Protein AF-A0A353PWZ3-F1 (afdb_monomer)

Nearest PDB structures (foldseek):
  3gj8-assembly1_B  TM=8.189E-01  e=8.602E-01  Rattus norvegicus
  3gj3-assembly1_B  TM=8.354E-01  e=1.290E+00  Rattus norvegicus
  7e62-assembly1_C  TM=7.583E-01  e=1.934E+00  Mus musculus
  6g5p-assembly2_B  TM=4.628E-01  e=3.318E+00  Homo sapiens
  1xwh-assembly1_A  TM=2.356E-01  e=6.090E+00  Homo sapiens

pLDDT: mean 79.21, std 15.17, range [41.5, 97.19]

Structure (mmCIF, N/CA/C/O backbone):
data_AF-A0A353PWZ3-F1
#
_entry.id   AF-A0A353PWZ3-F1
#
loop_
_atom_site.group_PDB
_atom_site.id
_atom_site.type_symbol
_atom_site.label_atom_id
_atom_site.label_alt_id
_atom_site.label_comp_id
_atom_site.label_asym_id
_atom_site.label_entity_id
_atom_site.label_seq_id
_atom_site.pdbx_PDB_ins_code
_atom_site.Cartn_x
_atom_site.Cartn_y
_atom_site.Cartn_z
_atom_site.occupancy
_atom_site.B_iso_or_equiv
_atom_site.auth_seq_id
_atom_site.auth_comp_id
_atom_site.auth_asym_id
_atom_site.auth_atom_id
_atom_site.pdbx_PDB_model_num
ATOM 1 N N . MET A 1 1 ? -3.052 -7.860 21.178 1.00 41.50 1 MET A N 1
ATOM 2 C CA . MET A 1 1 ? -4.261 -7.261 20.558 1.00 41.50 1 MET A CA 1
ATOM 3 C C . MET A 1 1 ? -4.072 -7.152 19.050 1.00 41.50 1 MET A C 1
ATOM 5 O O . MET A 1 1 ? -3.284 -6.326 18.606 1.00 41.50 1 MET A O 1
ATOM 9 N N . ASN A 1 2 ? -4.775 -7.974 18.265 1.00 50.09 2 ASN A N 1
ATOM 10 C CA . ASN A 1 2 ? -4.781 -7.877 16.801 1.00 50.09 2 ASN A CA 1
ATOM 11 C C . ASN A 1 2 ? -5.613 -6.658 16.373 1.00 50.09 2 ASN A C 1
ATOM 13 O O . ASN A 1 2 ? -6.843 -6.713 16.368 1.00 50.09 2 ASN A O 1
ATOM 17 N N . LYS A 1 3 ? -4.955 -5.536 16.051 1.00 57.34 3 LYS A N 1
ATOM 18 C CA . LYS A 1 3 ? -5.632 -4.367 15.472 1.00 57.34 3 LYS A CA 1
ATOM 19 C C . LYS A 1 3 ? -5.961 -4.687 14.015 1.00 57.34 3 LYS A C 1
ATOM 21 O O . LYS A 1 3 ? -5.081 -4.647 13.163 1.00 57.34 3 LYS A O 1
ATOM 26 N N . LYS A 1 4 ? -7.218 -5.038 13.739 1.00 65.19 4 LYS A N 1
ATOM 27 C CA . LYS A 1 4 ? -7.710 -5.190 12.363 1.00 65.19 4 LYS A CA 1
ATOM 28 C C . LYS A 1 4 ? -7.583 -3.838 11.635 1.00 65.19 4 LYS A C 1
ATOM 30 O O . LYS A 1 4 ? -7.912 -2.812 12.247 1.00 65.19 4 LYS A O 1
ATOM 35 N N . PRO A 1 5 ? -7.124 -3.806 10.372 1.00 68.44 5 PRO A N 1
ATOM 36 C CA . PRO A 1 5 ? -7.079 -2.570 9.599 1.00 68.44 5 PRO A CA 1
ATOM 37 C C . PRO A 1 5 ? -8.491 -1.977 9.486 1.00 68.44 5 PRO A C 1
ATOM 39 O O . PRO A 1 5 ? -9.473 -2.697 9.309 1.00 68.44 5 PRO A O 1
ATOM 42 N N . SER A 1 6 ? -8.601 -0.661 9.666 1.00 77.62 6 SER A N 1
ATOM 43 C CA . SER A 1 6 ? -9.868 0.072 9.555 1.00 77.62 6 SER A CA 1
ATOM 44 C C . SER A 1 6 ? -9.914 0.803 8.218 1.00 77.62 6 SER A C 1
ATOM 46 O O . SER A 1 6 ? -8.952 1.483 7.867 1.00 77.62 6 SER A O 1
ATOM 48 N N . PHE A 1 7 ? -11.023 0.670 7.493 1.00 81.69 7 PHE A N 1
ATOM 49 C CA . PHE A 1 7 ? -11.247 1.324 6.205 1.00 81.69 7 PHE A CA 1
ATOM 50 C C . PHE A 1 7 ? -12.211 2.495 6.391 1.00 81.69 7 PHE A C 1
ATOM 52 O O . PHE A 1 7 ? -13.102 2.440 7.240 1.00 81.69 7 PHE A O 1
ATOM 59 N N . PHE A 1 8 ? -12.026 3.559 5.613 1.00 86.62 8 PHE A N 1
ATOM 60 C CA . PHE A 1 8 ? -12.830 4.776 5.698 1.00 86.62 8 PHE A CA 1
ATOM 61 C C . PHE A 1 8 ? -13.274 5.205 4.303 1.00 86.62 8 PHE A C 1
ATOM 63 O O . PHE A 1 8 ? -12.526 5.068 3.335 1.00 86.62 8 PHE A O 1
ATOM 70 N N . CYS A 1 9 ? -14.495 5.725 4.200 1.00 87.38 9 CYS A N 1
ATOM 71 C CA . CYS A 1 9 ? -15.008 6.260 2.951 1.00 87.38 9 CYS A CA 1
ATOM 72 C C . CYS A 1 9 ? -14.280 7.557 2.577 1.00 87.38 9 CYS A C 1
ATOM 74 O O . CYS A 1 9 ? -14.239 8.495 3.366 1.00 87.38 9 CYS A O 1
ATOM 76 N N . GLU A 1 10 ? -13.789 7.648 1.342 1.00 84.31 10 GLU A N 1
ATOM 77 C CA . GLU A 1 10 ? -13.125 8.850 0.815 1.00 84.31 10 GLU A CA 1
ATOM 78 C C . GLU A 1 10 ? -14.048 10.072 0.691 1.00 84.31 10 GLU A C 1
ATOM 80 O O . GLU A 1 10 ? -13.572 11.202 0.705 1.00 84.31 10 GLU A O 1
ATOM 85 N N . ARG A 1 11 ? -15.366 9.859 0.559 1.00 86.75 11 ARG A N 1
ATOM 86 C CA . ARG A 1 11 ? -16.337 10.942 0.362 1.00 86.75 11 ARG A CA 1
ATOM 87 C C . ARG A 1 11 ? -16.823 11.524 1.688 1.00 86.75 11 ARG A C 1
ATOM 89 O O . ARG A 1 11 ? -16.918 12.736 1.807 1.00 86.75 11 ARG A O 1
ATOM 96 N N . CYS A 1 12 ? -17.178 10.674 2.652 1.00 90.44 12 CYS A N 1
ATOM 97 C CA . CYS A 1 12 ? -17.820 11.104 3.901 1.00 90.44 12 CYS A CA 1
ATOM 98 C C . CYS A 1 12 ? -17.007 10.805 5.168 1.00 90.44 12 CYS A C 1
ATOM 100 O O . CYS A 1 12 ? -17.434 11.169 6.257 1.00 90.44 12 CYS A O 1
ATOM 102 N N . GLY A 1 13 ? -15.870 10.111 5.066 1.00 87.31 13 GLY A N 1
ATOM 103 C CA . GLY A 1 13 ? -15.023 9.779 6.216 1.00 87.31 13 GLY A CA 1
ATOM 104 C C . GLY A 1 13 ? -15.582 8.695 7.144 1.00 87.31 13 GLY A C 1
ATOM 105 O O . GLY A 1 13 ? -14.924 8.329 8.114 1.00 87.31 13 GLY A O 1
ATOM 106 N N . THR A 1 14 ? -16.765 8.139 6.865 1.00 90.12 14 THR A N 1
ATOM 107 C CA . THR A 1 14 ? -17.362 7.077 7.688 1.00 90.12 14 THR A CA 1
ATOM 108 C C . THR A 1 14 ? -16.519 5.806 7.633 1.00 90.12 14 THR A C 1
ATOM 110 O O . THR A 1 14 ? -16.061 5.398 6.563 1.00 90.12 14 THR A O 1
ATOM 113 N N . LYS A 1 15 ? -16.341 5.150 8.784 1.00 88.06 15 LYS A N 1
ATOM 114 C CA . LYS A 1 15 ? -15.689 3.842 8.868 1.00 88.06 15 LYS A CA 1
ATOM 115 C C . LYS A 1 15 ? -16.533 2.785 8.152 1.00 88.06 15 LYS A C 1
ATOM 117 O O . LYS A 1 15 ? -17.727 2.672 8.408 1.00 88.06 15 LYS A O 1
ATOM 122 N N . VAL A 1 16 ? -15.906 2.007 7.282 1.00 88.38 16 VAL A N 1
ATOM 123 C CA . VAL A 1 16 ? -16.543 0.943 6.496 1.00 88.38 16 VAL A CA 1
ATOM 124 C C . VAL A 1 16 ? -15.830 -0.389 6.710 1.00 88.38 16 VAL A C 1
ATOM 126 O O . VAL A 1 16 ? -14.658 -0.432 7.098 1.00 88.38 16 VAL A O 1
ATOM 129 N N . ALA A 1 17 ? -16.548 -1.490 6.496 1.00 82.94 17 ALA A N 1
ATOM 130 C CA . ALA A 1 17 ? -15.963 -2.823 6.517 1.00 82.94 17 ALA A CA 1
ATOM 131 C C . ALA A 1 17 ? -15.130 -3.076 5.248 1.00 82.94 17 ALA A C 1
ATOM 133 O O . ALA A 1 17 ? -15.390 -2.501 4.195 1.00 82.94 17 ALA A O 1
ATOM 134 N N . GLN A 1 18 ? -14.144 -3.974 5.330 1.00 77.00 18 GLN A N 1
ATOM 135 C CA . GLN A 1 18 ? -13.264 -4.310 4.199 1.00 77.00 18 GLN A CA 1
ATOM 136 C C . GLN A 1 18 ? -14.011 -4.929 3.004 1.00 77.00 18 GLN A C 1
ATOM 138 O O . GLN A 1 18 ? -13.590 -4.770 1.859 1.00 77.00 18 GLN A O 1
ATOM 143 N N . ASN A 1 19 ? -15.107 -5.637 3.285 1.00 76.56 19 ASN A N 1
ATOM 144 C CA . ASN A 1 19 ? -15.897 -6.366 2.291 1.00 76.56 19 ASN A CA 1
ATOM 145 C C . ASN A 1 19 ? -17.093 -5.557 1.770 1.00 76.56 19 ASN A C 1
ATOM 147 O O . ASN A 1 19 ? -17.853 -6.056 0.941 1.00 76.56 19 ASN A O 1
ATOM 151 N N . GLU A 1 20 ? -17.280 -4.331 2.259 1.00 82.75 20 GLU A N 1
ATOM 152 C CA . GLU A 1 20 ? -18.381 -3.480 1.830 1.00 82.75 20 GLU A CA 1
ATOM 153 C C . GLU A 1 20 ? -18.114 -2.975 0.406 1.00 82.75 20 GLU A C 1
ATOM 155 O O . GLU A 1 20 ? -17.050 -2.424 0.129 1.00 82.75 20 GLU A O 1
ATOM 160 N N . LYS A 1 21 ? -19.071 -3.148 -0.511 1.00 85.00 21 LYS A N 1
ATOM 161 C CA . LYS A 1 21 ? -18.930 -2.686 -1.909 1.00 85.00 21 LYS A CA 1
ATOM 162 C C . LYS A 1 21 ? -19.264 -1.204 -2.079 1.00 85.00 21 LYS A C 1
ATOM 164 O O . LYS A 1 21 ? -18.809 -0.566 -3.027 1.00 85.00 21 LYS A O 1
ATOM 169 N N . ALA A 1 22 ? -20.067 -0.661 -1.171 1.00 88.62 22 ALA A N 1
ATOM 170 C CA . ALA A 1 22 ? -20.491 0.727 -1.182 1.00 88.62 22 ALA A CA 1
ATOM 171 C C . ALA A 1 22 ? -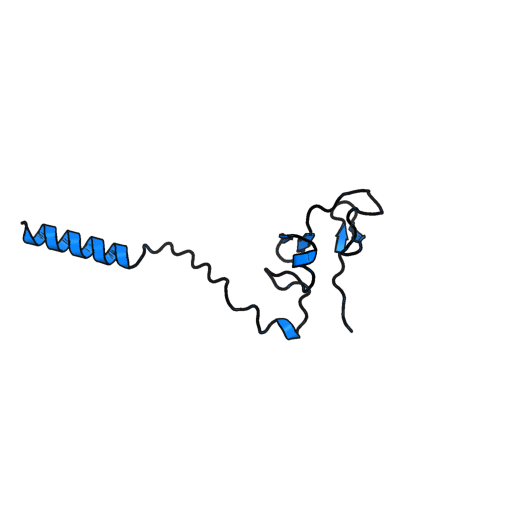20.586 1.269 0.242 1.00 88.62 22 ALA A C 1
ATOM 173 O O . ALA A 1 22 ? -20.841 0.535 1.191 1.00 88.62 22 ALA A O 1
ATOM 174 N N . CYS A 1 23 ? -20.388 2.572 0.406 1.00 90.50 23 CYS A N 1
ATOM 175 C CA . CYS A 1 23 ? -20.539 3.207 1.702 1.00 90.50 23 CYS A CA 1
ATOM 176 C C . CYS A 1 23 ? -22.018 3.197 2.135 1.00 90.50 23 CYS A C 1
ATOM 178 O O . CYS A 1 23 ? -22.836 3.796 1.431 1.00 90.50 23 CYS A O 1
ATOM 180 N N . PRO A 1 24 ? -22.363 2.641 3.313 1.00 89.62 24 PRO A N 1
ATOM 181 C CA . PRO A 1 24 ? -23.744 2.614 3.800 1.00 89.62 24 PRO A CA 1
ATOM 182 C C . PRO A 1 24 ? -24.284 4.009 4.148 1.00 89.62 24 PRO A C 1
ATOM 184 O O . PRO A 1 24 ? -25.488 4.193 4.249 1.00 89.62 24 PRO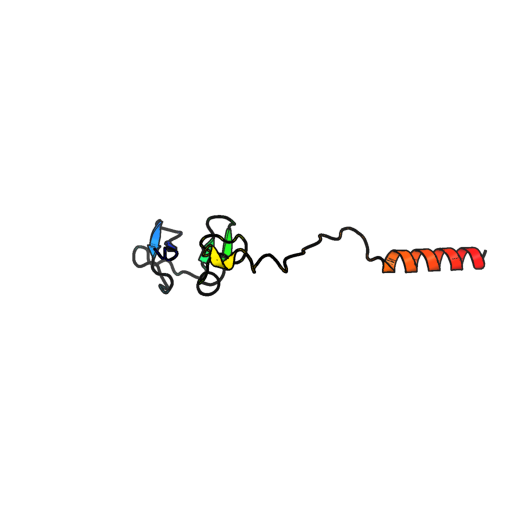 A O 1
ATOM 187 N N . HIS A 1 25 ? -23.404 5.002 4.319 1.00 92.44 25 HIS A N 1
ATOM 188 C CA . HIS A 1 25 ? -23.791 6.358 4.705 1.00 92.44 25 HIS A CA 1
ATOM 189 C C . HIS A 1 25 ? -23.986 7.309 3.513 1.00 92.44 25 HIS A C 1
ATOM 191 O O . HIS A 1 25 ? -24.793 8.227 3.584 1.00 92.44 25 HIS A O 1
ATOM 197 N N . CYS A 1 26 ? -23.229 7.148 2.422 1.00 92.62 26 CYS A N 1
ATOM 198 C CA . CYS A 1 26 ? -23.276 8.083 1.285 1.00 92.62 26 CYS A CA 1
ATOM 199 C C . CYS A 1 26 ? -23.480 7.423 -0.087 1.00 92.62 26 CYS A C 1
ATOM 201 O O . CYS A 1 26 ? -23.458 8.119 -1.103 1.00 92.62 26 CYS A O 1
ATOM 203 N N . GLY A 1 27 ? -23.605 6.092 -0.142 1.00 89.56 27 GLY A N 1
ATOM 204 C CA . GLY A 1 27 ? -23.854 5.333 -1.373 1.00 89.56 27 GLY A CA 1
ATOM 205 C C . GLY A 1 27 ? -22.691 5.299 -2.372 1.00 89.56 27 GLY A C 1
ATOM 206 O O . GLY A 1 27 ? -22.849 4.807 -3.485 1.00 89.56 27 GLY A O 1
ATOM 207 N N . ARG A 1 28 ? -21.511 5.826 -2.017 1.00 87.69 28 ARG A N 1
ATOM 208 C CA . ARG A 1 28 ? -20.317 5.794 -2.878 1.00 87.69 28 ARG A CA 1
ATOM 209 C C . ARG A 1 28 ? -19.839 4.350 -3.046 1.00 87.69 28 ARG A C 1
ATOM 211 O O . ARG A 1 28 ? -19.550 3.699 -2.046 1.00 87.69 28 ARG A O 1
ATOM 218 N N . TYR A 1 29 ? -19.694 3.891 -4.285 1.00 87.38 29 TYR A N 1
ATOM 219 C CA . TYR A 1 29 ? -19.088 2.596 -4.597 1.00 87.38 29 TYR A CA 1
ATOM 220 C C . TYR A 1 29 ? -17.567 2.640 -4.441 1.00 87.38 29 TYR A C 1
ATOM 222 O O . TYR A 1 29 ? -16.921 3.601 -4.865 1.00 87.38 29 TYR A O 1
ATOM 230 N N . PHE A 1 30 ? -16.996 1.592 -3.852 1.00 83.19 30 PHE A N 1
ATOM 231 C CA . PHE A 1 30 ? -15.552 1.438 -3.727 1.00 83.19 30 PHE A CA 1
ATOM 232 C C . PHE A 1 30 ? -15.020 0.640 -4.916 1.00 83.19 30 PHE A C 1
ATOM 234 O O . PHE A 1 30 ? -15.208 -0.569 -4.994 1.00 83.19 30 PHE A O 1
ATOM 241 N N . ALA A 1 31 ? -14.347 1.322 -5.844 1.00 77.06 31 ALA A N 1
ATOM 242 C CA . ALA A 1 31 ? -13.622 0.659 -6.931 1.00 77.06 31 ALA A CA 1
ATOM 243 C C . ALA A 1 31 ? -12.244 0.144 -6.476 1.00 77.06 31 ALA A C 1
ATOM 245 O O . ALA A 1 31 ? -11.717 -0.810 -7.037 1.00 77.06 31 ALA A O 1
ATOM 246 N N . SER A 1 32 ? -11.655 0.780 -5.460 1.00 80.88 32 SER A N 1
ATOM 247 C CA . SER A 1 32 ? -10.301 0.488 -4.986 1.00 80.88 32 SER A CA 1
ATOM 248 C C . SER A 1 32 ? -10.055 1.072 -3.595 1.00 80.88 32 SER A C 1
ATOM 250 O O . SER A 1 32 ? -10.649 2.087 -3.227 1.00 80.88 32 SER A O 1
ATOM 252 N N . VAL A 1 33 ? -9.132 0.475 -2.846 1.00 85.00 33 VAL A N 1
ATOM 253 C CA . VAL A 1 33 ? -8.634 0.967 -1.558 1.00 85.00 33 VAL A CA 1
ATOM 254 C C . VAL A 1 33 ? -7.396 1.829 -1.782 1.00 85.00 33 VAL A C 1
ATOM 256 O O . VAL A 1 33 ? -6.489 1.434 -2.513 1.00 85.00 33 VAL A O 1
ATOM 259 N N . LYS A 1 34 ? -7.324 2.980 -1.102 1.00 86.56 34 LYS A N 1
ATOM 260 C CA . LYS A 1 34 ? -6.160 3.875 -1.111 1.00 86.56 34 LYS A CA 1
ATOM 261 C C . LYS A 1 34 ? -5.439 3.873 0.238 1.00 86.56 34 LYS A C 1
ATOM 263 O O . LYS A 1 34 ? -6.050 4.084 1.283 1.00 86.56 34 LYS A O 1
ATOM 268 N N . CYS A 1 35 ? -4.123 3.671 0.218 1.00 87.19 35 CYS A N 1
ATOM 269 C CA . CYS A 1 35 ? -3.266 3.745 1.397 1.00 87.19 35 CYS A CA 1
ATOM 270 C C . CYS A 1 35 ? -3.096 5.201 1.873 1.00 87.19 35 CYS A C 1
ATOM 272 O O . CYS A 1 35 ? -2.627 6.021 1.081 1.00 87.19 35 CYS A O 1
ATOM 274 N N . PRO A 1 36 ? -3.347 5.521 3.157 1.00 84.19 36 PRO A N 1
ATOM 275 C CA . PRO A 1 36 ? -3.184 6.880 3.680 1.00 84.19 36 PRO A CA 1
ATOM 276 C C . PRO A 1 36 ? -1.718 7.302 3.881 1.00 84.19 36 PRO A C 1
ATOM 278 O O . PRO A 1 36 ? -1.443 8.492 3.961 1.00 84.19 36 PRO A O 1
ATOM 281 N N . SER A 1 37 ? -0.765 6.362 3.961 1.00 86.69 37 SER A N 1
ATOM 282 C CA . SER A 1 37 ? 0.658 6.698 4.156 1.00 86.69 37 SER A CA 1
ATOM 283 C C . SER A 1 37 ? 1.437 6.922 2.863 1.00 86.69 37 SER A C 1
ATOM 285 O O . SER A 1 37 ? 2.356 7.730 2.851 1.00 86.69 37 SER A O 1
ATOM 287 N N . CYS A 1 38 ? 1.128 6.195 1.784 1.00 89.12 38 CYS A N 1
ATOM 288 C CA . CYS A 1 38 ? 1.912 6.256 0.540 1.00 89.12 38 CYS A CA 1
ATOM 289 C C . CYS A 1 38 ? 1.077 6.470 -0.727 1.00 89.12 38 CYS A C 1
ATOM 291 O O . CYS A 1 38 ? 1.611 6.374 -1.835 1.00 89.12 38 CYS A O 1
ATOM 293 N N . ASN A 1 39 ? -0.230 6.708 -0.576 1.00 88.69 39 ASN A N 1
ATOM 294 C CA . ASN A 1 39 ? -1.183 6.917 -1.666 1.00 88.69 39 ASN A CA 1
ATOM 295 C C . ASN A 1 39 ? -1.273 5.770 -2.687 1.00 88.69 39 ASN A C 1
ATOM 297 O O . ASN A 1 39 ? -1.800 5.973 -3.776 1.00 88.69 39 ASN A O 1
ATOM 301 N N . PHE A 1 40 ? -0.779 4.573 -2.355 1.00 88.94 40 PHE A N 1
ATOM 302 C CA . PHE A 1 40 ? -0.951 3.388 -3.192 1.00 88.94 40 PHE A CA 1
ATOM 303 C C . PHE A 1 40 ? -2.430 3.007 -3.283 1.00 88.94 40 PHE A C 1
ATOM 305 O O . PHE A 1 40 ? -3.092 2.917 -2.249 1.00 88.94 40 PHE A O 1
ATOM 312 N N . THR A 1 41 ? -2.915 2.757 -4.496 1.00 88.81 41 THR A N 1
ATOM 313 C CA . THR A 1 41 ? -4.295 2.347 -4.772 1.00 88.81 41 THR A CA 1
ATOM 314 C C . THR A 1 41 ? -4.296 0.910 -5.291 1.00 88.81 41 THR A C 1
ATOM 316 O O . THR A 1 41 ? -3.524 0.603 -6.196 1.00 88.81 41 THR A O 1
ATOM 319 N N . GLY A 1 42 ? -5.136 0.042 -4.728 1.00 86.56 42 GLY A N 1
ATOM 320 C CA . GLY A 1 42 ? -5.240 -1.375 -5.106 1.00 86.56 42 GLY A CA 1
ATOM 321 C C . GLY A 1 42 ? -6.585 -1.988 -4.710 1.00 86.56 42 GLY A C 1
ATOM 322 O O . GLY A 1 42 ? -7.467 -1.281 -4.217 1.00 86.56 42 GLY A O 1
ATOM 323 N N . GLU A 1 43 ? -6.764 -3.291 -4.909 1.00 84.56 43 GLU A N 1
ATOM 324 C CA . GLU A 1 43 ? -7.993 -3.983 -4.505 1.00 84.56 43 GLU A CA 1
ATOM 325 C C . GLU A 1 43 ? -8.021 -4.240 -2.995 1.00 84.56 43 GLU A C 1
ATOM 327 O O . GLU A 1 43 ? -6.982 -4.387 -2.355 1.00 84.56 43 GLU A O 1
ATOM 332 N N . SER A 1 44 ? -9.208 -4.404 -2.399 1.00 80.12 44 SER A N 1
ATOM 333 C CA . SER A 1 44 ? -9.346 -4.728 -0.966 1.00 80.12 44 SER A CA 1
ATOM 334 C C . SER A 1 44 ? -8.565 -5.982 -0.534 1.00 80.12 44 SER A C 1
ATOM 336 O O . SER A 1 44 ? -8.187 -6.093 0.636 1.00 80.12 44 SER A O 1
ATOM 338 N N . LYS A 1 45 ? -8.305 -6.908 -1.471 1.00 80.81 45 LYS A N 1
ATOM 339 C CA . LYS A 1 45 ? -7.523 -8.140 -1.268 1.00 80.81 45 LYS A CA 1
ATOM 340 C C . LYS A 1 45 ? -6.035 -7.865 -1.041 1.00 80.81 45 LYS A C 1
ATOM 342 O O . LYS A 1 45 ? -5.428 -8.506 -0.180 1.00 80.81 45 LYS A O 1
ATOM 347 N N . ASP A 1 46 ? -5.479 -6.870 -1.732 1.00 82.88 46 ASP A N 1
ATOM 348 C CA . ASP A 1 46 ? -4.067 -6.483 -1.619 1.00 82.88 46 ASP A CA 1
ATOM 349 C C . ASP A 1 46 ? -3.741 -5.912 -0.232 1.00 82.88 46 ASP A C 1
ATOM 351 O O . ASP A 1 46 ? -2.599 -5.950 0.217 1.00 82.88 46 ASP A O 1
ATOM 355 N N . PHE A 1 47 ? -4.762 -5.409 0.470 1.00 82.06 47 PHE A N 1
ATOM 356 C CA . PHE A 1 47 ? -4.654 -4.800 1.796 1.00 82.06 47 PHE A CA 1
ATOM 357 C C . PHE A 1 47 ? -5.057 -5.736 2.947 1.00 82.06 47 PHE A C 1
ATOM 359 O O . PHE A 1 47 ? -5.192 -5.278 4.081 1.00 82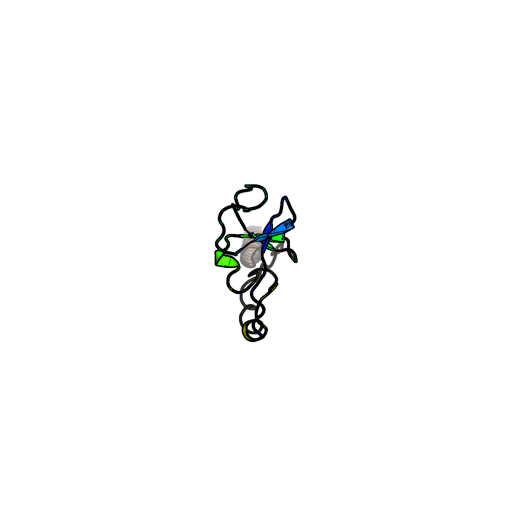.06 47 PHE A O 1
ATOM 366 N N . THR A 1 48 ? -5.241 -7.038 2.699 1.00 79.75 48 THR A N 1
ATOM 367 C CA . THR A 1 48 ? -5.587 -8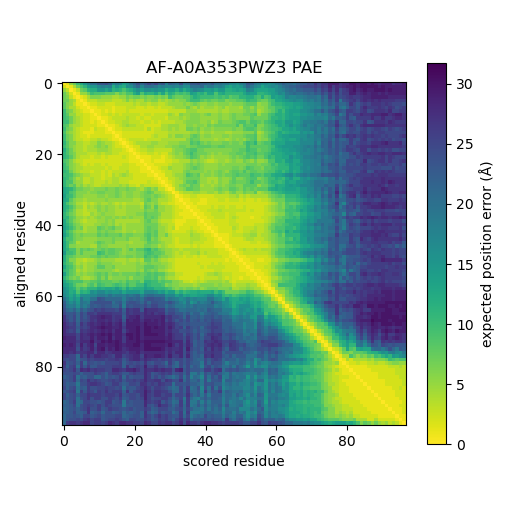.027 3.747 1.00 79.75 48 THR A CA 1
ATOM 368 C C . THR A 1 48 ? -4.564 -8.077 4.879 1.00 79.75 48 THR A C 1
ATOM 370 O O . THR A 1 48 ? -4.944 -8.192 6.043 1.00 79.75 48 THR A O 1
ATOM 373 N N . GLN A 1 49 ? -3.277 -7.950 4.549 1.00 79.00 49 GLN A N 1
ATOM 374 C CA . GLN A 1 49 ? -2.188 -7.954 5.528 1.00 79.00 49 GLN A CA 1
ATOM 375 C C . GLN A 1 49 ? -1.693 -6.551 5.891 1.00 79.00 49 GLN A C 1
ATOM 377 O O . GLN A 1 49 ? -1.016 -6.409 6.899 1.00 79.00 49 GLN A O 1
ATOM 382 N N . GLY A 1 50 ? -2.017 -5.529 5.098 1.00 82.75 50 GLY A N 1
ATOM 383 C CA . GLY A 1 50 ? -1.435 -4.187 5.160 1.00 82.75 50 GLY A CA 1
ATOM 384 C C . GLY A 1 50 ? -1.045 -3.699 3.763 1.00 82.75 50 GLY A C 1
ATOM 385 O O . GLY A 1 50 ? -1.248 -4.396 2.777 1.00 82.75 50 GLY A O 1
ATOM 386 N N . CYS A 1 51 ? -0.505 -2.487 3.645 1.00 87.25 51 CYS A N 1
ATOM 387 C CA . CYS A 1 51 ? -0.113 -1.935 2.350 1.00 87.25 51 CYS A CA 1
ATOM 388 C C . CYS A 1 51 ? 1.166 -2.615 1.821 1.00 87.25 51 CYS A C 1
ATOM 390 O O . CYS A 1 51 ? 2.210 -2.480 2.467 1.00 87.25 51 CYS A O 1
ATOM 392 N N . PRO A 1 52 ? 1.151 -3.230 0.621 1.00 85.69 52 PRO A N 1
ATOM 393 C CA . PRO A 1 52 ? 2.314 -3.930 0.063 1.00 85.69 52 PRO A CA 1
ATOM 394 C C . PRO A 1 52 ? 3.446 -2.987 -0.373 1.00 85.69 52 PRO A C 1
ATOM 396 O O . PRO A 1 52 ? 4.564 -3.427 -0.617 1.00 85.69 52 PRO A O 1
ATOM 399 N N . ARG A 1 53 ? 3.172 -1.680 -0.489 1.00 86.69 53 ARG A N 1
ATOM 400 C CA . ARG A 1 53 ? 4.145 -0.689 -0.966 1.00 86.69 53 ARG A CA 1
ATOM 401 C C . ARG A 1 53 ? 4.968 -0.062 0.156 1.00 86.69 53 ARG A C 1
ATOM 403 O O . ARG A 1 53 ? 6.169 0.116 0.000 1.00 86.69 53 ARG A O 1
ATOM 410 N N . CYS A 1 54 ? 4.321 0.323 1.257 1.00 87.25 54 CYS A N 1
ATOM 411 C CA . CYS A 1 54 ? 4.972 1.048 2.357 1.00 87.25 54 CYS A CA 1
ATOM 412 C C . CYS A 1 54 ? 4.881 0.340 3.711 1.00 87.25 54 CYS A C 1
ATOM 414 O O . CYS A 1 54 ? 5.430 0.829 4.693 1.00 87.25 54 CYS A O 1
ATOM 416 N N . GLY A 1 55 ? 4.142 -0.765 3.794 1.00 84.38 55 GLY A N 1
ATOM 417 C CA . GLY A 1 55 ? 3.963 -1.520 5.026 1.00 84.38 55 GLY A CA 1
ATOM 418 C C . GLY A 1 55 ? 3.026 -0.897 6.059 1.00 84.38 55 GLY A C 1
ATOM 419 O O . GLY A 1 55 ? 3.066 -1.266 7.232 1.00 84.38 55 GLY A O 1
ATOM 420 N N . TYR A 1 56 ? 2.167 0.040 5.648 1.00 85.50 56 TYR A N 1
ATOM 421 C CA . TYR A 1 56 ? 1.118 0.576 6.517 1.00 85.50 56 TYR A CA 1
ATOM 422 C C . TYR A 1 56 ? 0.183 -0.547 6.987 1.00 85.50 56 TYR A C 1
ATOM 424 O O . TYR A 1 56 ? -0.327 -1.300 6.162 1.00 85.50 56 TYR A O 1
ATOM 432 N N . ALA A 1 57 ? -0.058 -0.634 8.296 1.00 82.38 57 ALA A N 1
ATOM 433 C CA . ALA A 1 57 ? -0.885 -1.661 8.940 1.00 82.38 57 ALA A CA 1
ATOM 434 C C . ALA A 1 57 ? -0.404 -3.126 8.790 1.00 82.38 57 ALA A C 1
ATOM 436 O O . ALA A 1 57 ? -1.180 -4.028 9.097 1.00 82.38 57 ALA A O 1
ATOM 437 N N . LEU A 1 58 ? 0.855 -3.377 8.393 1.00 82.00 58 LEU A N 1
ATOM 438 C CA . LEU A 1 58 ? 1.443 -4.722 8.472 1.00 82.00 58 LEU A CA 1
ATOM 439 C C . LEU A 1 58 ? 1.671 -5.141 9.940 1.00 82.00 58 LEU A C 1
ATOM 441 O O . LEU A 1 58 ? 2.084 -4.316 10.761 1.00 82.00 58 LEU A O 1
ATOM 445 N N . PRO A 1 59 ? 1.459 -6.418 10.306 1.00 69.19 59 PRO A N 1
ATOM 446 C CA . PRO A 1 59 ? 1.861 -6.933 11.611 1.00 69.19 59 PRO A CA 1
ATOM 447 C C . PRO A 1 59 ? 3.394 -7.027 11.722 1.00 69.19 59 PRO A C 1
ATOM 449 O O . PRO A 1 59 ? 4.070 -7.426 10.772 1.00 69.19 59 PRO A O 1
ATOM 452 N N . LYS A 1 60 ? 3.945 -6.682 12.902 1.00 62.81 60 LYS A N 1
ATOM 453 C CA . LYS A 1 60 ? 5.400 -6.601 13.179 1.00 62.81 60 LYS A CA 1
ATOM 454 C C . LYS A 1 60 ? 6.195 -7.853 12.768 1.00 62.81 60 LYS A C 1
ATOM 456 O O . LYS A 1 60 ? 7.311 -7.717 12.280 1.00 62.81 60 LYS A O 1
ATOM 461 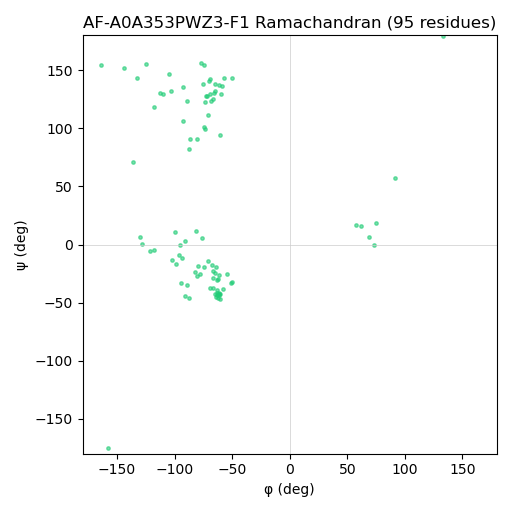N N . GLU A 1 61 ? 5.588 -9.033 12.856 1.00 62.25 61 GLU A N 1
ATOM 462 C CA . GLU A 1 61 ? 6.173 -10.322 12.447 1.00 62.25 61 GLU A CA 1
ATOM 463 C C . GLU A 1 61 ? 6.518 -10.396 10.941 1.00 62.25 61 GLU A C 1
ATOM 465 O O . GLU A 1 61 ? 7.422 -11.120 10.533 1.00 62.25 61 GLU A O 1
ATOM 470 N N . THR A 1 62 ? 5.836 -9.623 10.085 1.00 55.25 62 THR A N 1
ATOM 471 C CA . THR A 1 62 ? 5.975 -9.720 8.613 1.00 55.25 62 THR A CA 1
ATOM 472 C C . THR A 1 62 ? 7.017 -8.747 8.039 1.00 55.25 62 THR A C 1
ATOM 474 O O . THR A 1 62 ? 7.441 -8.897 6.890 1.00 55.25 62 THR A O 1
ATOM 477 N N . TYR A 1 63 ? 7.508 -7.782 8.831 1.00 53.38 63 TYR A N 1
ATOM 478 C CA . TYR A 1 63 ? 8.465 -6.759 8.368 1.00 53.38 63 TYR A CA 1
ATOM 479 C C . TYR A 1 63 ? 9.821 -7.336 7.933 1.00 53.38 63 TYR A C 1
ATOM 481 O O . TYR A 1 63 ? 10.545 -6.685 7.182 1.00 53.38 63 TYR A O 1
ATOM 489 N N . SER A 1 64 ? 10.162 -8.558 8.355 1.00 53.25 64 SER A N 1
ATOM 490 C CA . SER A 1 64 ? 11.448 -9.178 8.016 1.00 53.25 64 SER A CA 1
ATOM 491 C C . SER A 1 64 ? 11.499 -9.740 6.583 1.00 53.25 64 SER A C 1
ATOM 493 O O . SER A 1 64 ? 12.568 -9.792 5.980 1.00 53.25 64 SER A O 1
ATOM 495 N N . LYS A 1 65 ? 10.356 -10.105 5.971 1.00 49.00 65 LYS A N 1
ATOM 496 C CA . LYS A 1 65 ? 10.345 -10.819 4.673 1.00 49.00 65 LYS A CA 1
ATOM 497 C C . LYS A 1 65 ? 10.018 -9.994 3.425 1.00 49.00 65 LYS A C 1
ATOM 499 O O . LYS A 1 65 ? 10.268 -10.485 2.330 1.00 49.00 65 LYS A O 1
ATOM 504 N N . GLN A 1 66 ? 9.508 -8.767 3.535 1.00 55.12 66 GLN A N 1
ATOM 505 C CA . GLN A 1 66 ? 9.119 -7.969 2.353 1.00 55.12 66 GLN A CA 1
ATOM 506 C C . GLN A 1 66 ? 10.230 -7.064 1.790 1.00 55.12 66 GLN A C 1
ATOM 508 O O . GLN A 1 66 ? 10.016 -6.351 0.813 1.00 55.12 66 GLN A O 1
ATOM 513 N N . LYS A 1 67 ? 11.447 -7.107 2.349 1.00 48.50 67 LYS A N 1
ATOM 514 C CA . LYS A 1 67 ? 12.582 -6.297 1.869 1.00 48.50 67 LYS A CA 1
ATOM 515 C C . LYS A 1 67 ? 13.320 -6.875 0.652 1.00 48.50 67 LYS A C 1
ATOM 517 O O . LYS A 1 67 ? 14.396 -6.389 0.311 1.00 48.50 67 LYS A O 1
ATOM 522 N N . THR A 1 68 ? 12.784 -7.888 -0.026 1.00 50.47 68 THR A N 1
ATOM 523 C CA . THR A 1 68 ? 13.385 -8.440 -1.247 1.00 50.47 68 THR A CA 1
ATOM 524 C C . THR A 1 68 ? 12.441 -8.277 -2.435 1.00 50.47 68 THR A C 1
ATOM 526 O O . THR A 1 68 ? 11.364 -8.855 -2.480 1.00 50.47 68 THR A O 1
ATOM 529 N N . LYS A 1 69 ? 12.915 -7.519 -3.433 1.00 47.31 69 LYS A N 1
ATOM 530 C CA . LYS A 1 69 ? 12.305 -7.232 -4.747 1.00 47.31 69 LYS A CA 1
ATOM 531 C C . LYS A 1 69 ? 11.423 -5.982 -4.849 1.00 47.31 69 LYS A C 1
ATOM 533 O O . LYS A 1 69 ? 10.328 -6.017 -5.389 1.00 47.31 69 LYS A O 1
ATOM 538 N N . ASN A 1 70 ? 11.994 -4.828 -4.520 1.00 46.56 70 ASN A N 1
ATOM 539 C CA . ASN A 1 70 ? 11.845 -3.696 -5.437 1.00 46.56 70 ASN A CA 1
ATOM 540 C C . ASN A 1 70 ? 13.186 -2.973 -5.591 1.00 46.56 70 ASN A C 1
ATOM 542 O O . ASN A 1 70 ? 13.412 -1.892 -5.056 1.00 46.56 70 ASN A O 1
ATOM 546 N N . LYS A 1 71 ? 14.121 -3.632 -6.285 1.00 44.12 71 LYS A N 1
ATOM 547 C CA . LYS A 1 71 ? 15.216 -2.917 -6.933 1.00 44.12 71 LYS A CA 1
ATOM 548 C C . LYS A 1 71 ? 14.623 -2.373 -8.230 1.00 44.12 71 LYS A C 1
ATOM 550 O O . LYS A 1 71 ? 14.639 -3.071 -9.233 1.00 44.12 71 LYS A O 1
ATOM 555 N N . ASN A 1 72 ? 14.087 -1.160 -8.191 1.00 53.75 72 ASN A N 1
ATOM 556 C CA . ASN A 1 72 ? 14.112 -0.305 -9.369 1.00 53.75 72 ASN A CA 1
ATOM 557 C C . ASN A 1 72 ? 15.455 0.430 -9.320 1.00 53.75 72 ASN A C 1
ATOM 559 O O . ASN A 1 72 ? 15.528 1.484 -8.681 1.00 53.75 72 ASN A O 1
ATOM 563 N N . PRO A 1 73 ? 16.542 -0.088 -9.924 1.00 50.16 73 PRO A N 1
ATOM 564 C CA . PRO A 1 73 ? 17.594 0.814 -10.326 1.00 50.16 73 PRO A CA 1
ATOM 565 C C . PRO A 1 73 ? 17.011 1.600 -11.500 1.00 50.16 73 PRO A C 1
ATOM 567 O O . PRO A 1 73 ? 16.752 1.048 -12.565 1.00 50.16 73 PRO A O 1
ATOM 570 N N . ARG A 1 74 ? 16.762 2.893 -11.302 1.00 53.50 74 ARG A N 1
ATOM 571 C CA . ARG A 1 74 ? 16.803 3.817 -12.433 1.00 53.50 74 ARG A CA 1
ATOM 572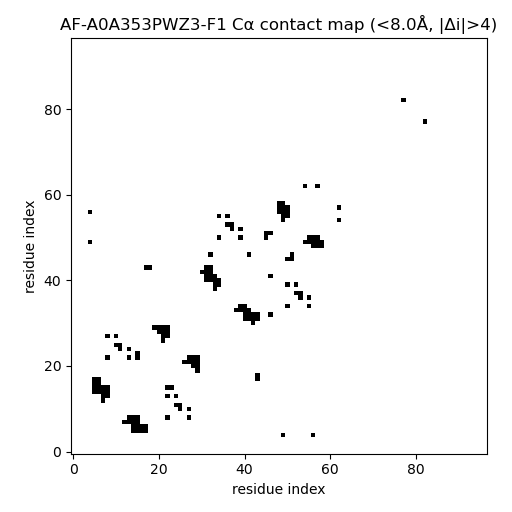 C C . ARG A 1 74 ? 18.225 3.731 -12.978 1.00 53.50 74 ARG A C 1
ATOM 574 O O . ARG A 1 74 ? 19.147 4.298 -12.404 1.00 53.50 74 ARG A O 1
ATOM 581 N N . SER A 1 75 ? 18.418 2.876 -13.971 1.00 50.97 75 SER A N 1
ATOM 582 C CA . SER A 1 75 ? 19.667 2.730 -14.694 1.00 50.97 75 SER A CA 1
ATOM 583 C C . SER A 1 75 ? 19.646 3.734 -15.836 1.00 50.97 75 SER A C 1
ATOM 585 O O . SER A 1 75 ? 19.325 3.386 -16.967 1.00 50.97 75 SER A O 1
ATOM 587 N N . ASP A 1 76 ? 19.994 4.977 -15.515 1.00 60.94 76 ASP A N 1
ATOM 588 C CA . ASP A 1 76 ? 20.401 5.975 -16.511 1.00 60.94 76 ASP A CA 1
ATOM 589 C C . ASP A 1 76 ? 21.845 5.711 -17.008 1.00 60.94 76 ASP A C 1
ATOM 591 O O . ASP A 1 76 ? 22.404 6.478 -17.784 1.00 60.94 76 ASP A O 1
ATOM 595 N N . ALA A 1 77 ? 22.460 4.598 -16.587 1.00 71.50 77 ALA A N 1
ATOM 596 C CA . ALA A 1 77 ? 23.674 4.058 -17.184 1.00 71.50 77 ALA A CA 1
ATOM 597 C C . ALA A 1 77 ? 23.300 3.098 -18.320 1.00 71.50 77 ALA A C 1
ATOM 599 O O . ALA A 1 77 ? 22.566 2.128 -18.099 1.00 71.50 77 ALA A O 1
ATOM 600 N N . LEU A 1 78 ? 23.813 3.361 -19.527 1.00 75.94 78 LEU A N 1
ATOM 601 C CA . LEU A 1 78 ? 23.643 2.452 -20.656 1.00 75.94 78 LEU A CA 1
ATOM 602 C C . LEU A 1 78 ? 24.188 1.060 -20.285 1.00 75.94 78 LEU A C 1
ATOM 604 O O . LEU A 1 78 ? 25.192 0.967 -19.571 1.00 75.94 78 LEU A O 1
ATOM 608 N N . PRO A 1 79 ? 23.540 -0.029 -20.739 1.00 83.00 79 PRO A N 1
ATOM 609 C CA . PRO A 1 79 ? 23.972 -1.386 -20.434 1.00 83.00 79 PRO A CA 1
ATOM 610 C C . PRO A 1 79 ? 25.461 -1.590 -20.715 1.00 83.00 79 PRO A C 1
ATOM 612 O O . PRO A 1 79 ? 25.974 -1.107 -21.722 1.00 83.00 79 PRO A O 1
ATOM 615 N N . PHE A 1 80 ? 26.140 -2.374 -19.873 1.00 84.25 80 PHE A N 1
ATOM 616 C CA . PHE A 1 80 ? 27.570 -2.680 -20.023 1.00 84.25 80 PHE A CA 1
ATOM 617 C C . PHE A 1 80 ? 27.942 -3.157 -21.441 1.00 84.25 80 PHE A C 1
ATOM 619 O O . PHE A 1 80 ? 29.009 -2.835 -21.957 1.00 84.25 80 PHE A O 1
ATOM 626 N N . TRP A 1 81 ? 27.026 -3.859 -22.114 1.00 88.56 81 TRP A N 1
ATOM 627 C CA . TRP A 1 81 ? 27.218 -4.328 -23.485 1.00 88.56 81 TRP A CA 1
ATOM 628 C C . TRP A 1 81 ? 27.375 -3.197 -24.514 1.00 88.56 81 TRP A C 1
ATOM 630 O O . TRP A 1 81 ? 28.122 -3.349 -25.474 1.00 88.56 81 TRP A O 1
ATOM 640 N N . VAL A 1 82 ? 26.754 -2.034 -24.290 1.00 91.00 82 VAL A N 1
ATOM 641 C CA . VAL A 1 82 ? 26.896 -0.865 -25.173 1.00 91.00 82 VAL A CA 1
ATOM 642 C C . VAL A 1 82 ? 28.342 -0.367 -25.189 1.00 91.00 82 VAL A C 1
ATOM 644 O O . VAL A 1 82 ? 28.862 -0.041 -26.253 1.00 91.00 82 VAL A O 1
ATOM 647 N N . TYR A 1 83 ? 29.026 -0.380 -24.040 1.00 92.38 83 TYR A N 1
ATOM 648 C CA . TYR A 1 83 ? 30.443 -0.017 -23.962 1.00 92.38 83 TYR A CA 1
ATOM 649 C C . TYR A 1 83 ? 31.340 -1.017 -24.704 1.00 92.38 83 TYR A C 1
ATOM 651 O O . TYR A 1 83 ? 32.287 -0.599 -25.365 1.00 92.38 83 TYR A O 1
ATOM 659 N N . LEU A 1 84 ? 31.025 -2.319 -24.657 1.00 93.31 84 LEU A N 1
ATOM 660 C CA . LEU A 1 84 ? 31.753 -3.337 -25.429 1.00 93.31 84 LEU A CA 1
ATOM 661 C C . LEU A 1 84 ? 31.583 -3.140 -26.941 1.00 93.31 84 LEU A C 1
ATOM 663 O O . LEU A 1 84 ? 32.563 -3.221 -27.679 1.00 93.31 84 LEU A O 1
ATOM 667 N N . VAL A 1 85 ? 30.362 -2.841 -27.397 1.00 95.31 85 VAL A N 1
ATOM 668 C CA . VAL A 1 85 ? 30.082 -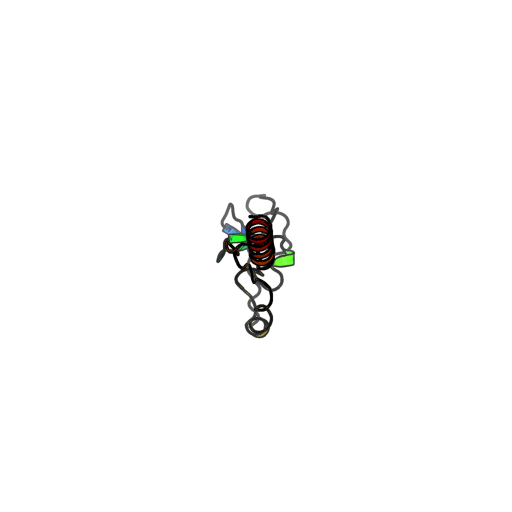2.561 -28.815 1.00 95.31 85 VAL A CA 1
ATOM 669 C C . VAL A 1 85 ? 30.809 -1.296 -29.274 1.00 95.31 85 VAL A C 1
ATOM 671 O O . VAL A 1 85 ? 31.454 -1.309 -30.321 1.00 95.31 85 VAL A O 1
ATOM 674 N N . ALA A 1 86 ? 30.761 -0.223 -28.481 1.00 94.62 86 ALA A N 1
ATOM 675 C CA . ALA A 1 86 ? 31.454 1.025 -28.792 1.00 94.62 86 ALA A CA 1
ATOM 676 C C . ALA A 1 86 ? 32.980 0.839 -28.875 1.00 94.62 86 ALA A C 1
ATOM 678 O O . ALA A 1 86 ? 33.604 1.336 -29.810 1.00 94.62 86 ALA A O 1
ATOM 679 N N . LEU A 1 87 ? 33.574 0.082 -27.943 1.00 95.56 87 LEU A N 1
ATOM 680 C CA . LEU A 1 87 ? 35.004 -0.236 -27.951 1.00 95.56 87 LEU A CA 1
ATOM 681 C C . LEU A 1 87 ? 35.395 -1.031 -29.205 1.00 95.56 87 LEU A C 1
ATOM 683 O O . LEU A 1 87 ? 36.380 -0.705 -29.861 1.00 95.56 87 LEU A O 1
ATOM 687 N N . PHE A 1 88 ? 34.617 -2.057 -29.554 1.00 96.75 88 PHE A N 1
ATOM 688 C CA . PHE A 1 88 ? 34.894 -2.903 -30.713 1.00 96.75 88 PHE A CA 1
ATOM 689 C C . PHE A 1 88 ? 34.827 -2.119 -32.030 1.00 96.75 88 PHE A C 1
ATOM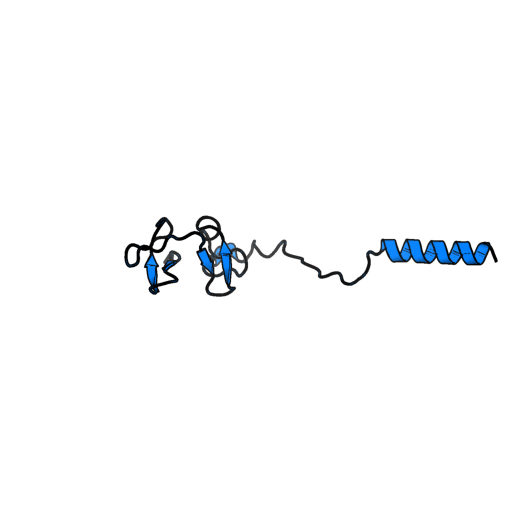 691 O O . PHE A 1 88 ? 35.719 -2.245 -32.866 1.00 96.75 88 PHE A O 1
ATOM 698 N N . LEU A 1 89 ? 33.811 -1.262 -32.190 1.00 96.06 89 LEU A N 1
ATOM 699 C CA . LEU A 1 89 ? 33.684 -0.389 -33.360 1.00 96.06 89 LEU A CA 1
ATOM 700 C C . LEU A 1 89 ? 34.869 0.573 -33.487 1.00 96.06 89 LEU A C 1
ATOM 702 O O . LEU A 1 89 ? 35.399 0.738 -34.582 1.00 96.06 89 LEU A O 1
ATOM 706 N N . LEU A 1 90 ? 35.313 1.166 -32.376 1.00 96.44 90 LEU A N 1
ATOM 707 C CA . LEU A 1 90 ? 36.476 2.055 -32.357 1.00 96.44 90 LEU A CA 1
ATOM 708 C C . LEU A 1 90 ? 37.741 1.311 -32.822 1.00 96.44 90 LEU A C 1
ATOM 710 O O . LEU A 1 90 ? 38.462 1.798 -33.691 1.00 96.44 90 LEU A O 1
ATOM 714 N N . VAL A 1 91 ? 37.980 0.104 -32.301 1.00 97.19 91 VAL A N 1
ATOM 715 C CA . VAL A 1 91 ? 39.135 -0.724 -32.687 1.00 97.19 91 VAL A CA 1
ATOM 716 C C . VAL A 1 91 ? 39.096 -1.092 -34.172 1.00 97.19 91 VAL A C 1
ATOM 718 O O . VAL A 1 91 ? 40.119 -0.986 -34.841 1.00 97.19 91 VAL A O 1
ATOM 721 N N . LEU A 1 92 ? 37.934 -1.472 -34.714 1.00 97.19 92 LEU A N 1
ATOM 722 C CA . LEU A 1 92 ? 37.801 -1.773 -36.143 1.00 97.19 92 LEU A CA 1
ATOM 723 C C . LEU A 1 92 ? 38.128 -0.567 -37.028 1.00 97.19 92 LEU A C 1
ATOM 725 O O . LEU A 1 92 ? 38.815 -0.728 -38.031 1.00 97.19 92 LEU A O 1
ATOM 729 N N . VAL A 1 93 ? 37.669 0.631 -36.656 1.00 97.06 93 VAL A N 1
ATOM 730 C CA . VAL A 1 93 ? 37.968 1.859 -37.410 1.00 97.06 93 VAL A CA 1
ATOM 731 C C . VAL A 1 93 ? 39.467 2.159 -37.397 1.00 97.06 93 VAL A C 1
ATOM 733 O O . VAL A 1 93 ? 40.016 2.492 -38.439 1.00 97.06 93 VAL A O 1
ATOM 736 N N . LEU A 1 94 ? 40.141 1.993 -36.254 1.00 95.94 94 LEU A N 1
ATOM 737 C CA . LEU A 1 94 ? 41.592 2.188 -36.151 1.00 95.94 94 LEU A CA 1
ATOM 738 C C . LEU A 1 94 ? 42.408 1.155 -36.938 1.00 95.94 94 LEU A C 1
ATOM 740 O O . LEU A 1 94 ? 43.511 1.472 -37.356 1.00 95.94 94 LEU A O 1
ATOM 744 N N . LEU A 1 95 ? 41.896 -0.065 -37.121 1.00 95.00 95 LEU A N 1
ATOM 745 C CA . LEU A 1 95 ? 42.557 -1.106 -37.919 1.00 95.00 95 LEU A CA 1
ATOM 746 C C . LEU A 1 95 ? 42.353 -0.932 -39.431 1.00 95.00 95 LEU A C 1
ATOM 748 O O . LEU A 1 95 ? 43.067 -1.555 -40.212 1.00 95.00 95 LEU A O 1
ATOM 752 N N . LEU A 1 96 ? 41.351 -0.148 -39.835 1.00 92.06 96 LEU A N 1
ATOM 753 C CA . LEU A 1 96 ? 41.042 0.153 -41.235 1.00 92.06 96 LEU A CA 1
ATOM 754 C C . LEU A 1 96 ? 41.655 1.479 -41.721 1.00 92.06 96 LEU A C 1
ATOM 756 O O . LEU A 1 96 ? 41.578 1.757 -42.919 1.00 92.06 96 LEU A O 1
ATOM 760 N N . LEU A 1 97 ? 42.224 2.283 -40.814 1.00 87.38 97 LEU A N 1
ATOM 761 C CA . LEU A 1 97 ? 43.053 3.459 -41.114 1.00 87.38 97 LEU A CA 1
ATOM 762 C C . LEU A 1 97 ? 44.526 3.061 -41.265 1.00 87.38 97 LEU A C 1
ATOM 764 O O . LEU A 1 97 ? 45.191 3.679 -42.125 1.00 87.38 97 LEU A O 1
#

Foldseek 3Di:
DQDFDWAADPPPRDTDDLPDQADPVPRHGDPWGADPPPRDTHHSVCQRQHPLPPRHNHDPVCVVPSPPDDPPPPCPPDDPVVVVVVVVVVVVVVVVD

Secondary structure (DSSP, 8-state):
---PPPEE-TTT--EE-TT-SB-TTT--B-S-EE-TTT--EE-TTTTSSS-TTT-TT--GGGTTTS-SS-------SPPHHHHHHHHHHHHHHHHH-

Mean predicted aligned error: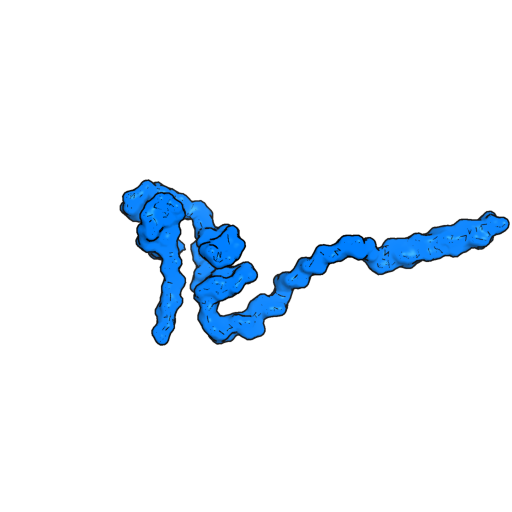 14.33 Å

Radius of gyration: 24.49 Å; Cα contacts (8 Å, |Δi|>4): 81; chains: 1; bounding box: 67×22×62 Å

Sequence (97 aa):
MNKKPSFFCERCGTKVAQNEKACPHCGRYFASVKCPSCNFTGESKDFTQGCPRCGYALPKETYSKQKTKNKNPRSDALPFWVYLVALFLLVLVLLLL

Solvent-accessible surface area (backbone atoms only — not comparable to full-atom values): 6513 Å² total; per-residue (Å²): 132,90,79,73,86,82,41,61,38,92,87,78,63,49,78,44,62,82,84,53,58,45,40,94,87,77,69,50,70,60,89,57,44,68,40,91,89,73,68,51,71,44,51,61,75,64,47,72,62,18,39,88,85,79,50,53,75,44,58,81,87,55,69,79,73,72,83,71,84,81,82,76,72,86,66,88,61,78,59,74,65,56,58,55,52,53,51,52,53,51,52,54,53,65,75,73,107